Protein AF-Q4DAS6-F1 (afdb_monomer)

Solvent-accessible surface area (backbone atoms only — not comparable to full-atom values): 10737 Å² total; per-residue (Å²): 141,90,58,93,83,63,86,83,77,85,91,74,86,81,96,70,73,66,84,81,75,55,78,56,70,92,79,47,72,79,59,50,86,73,49,34,49,72,47,79,42,73,58,90,65,92,73,92,72,81,76,62,60,45,74,52,68,42,54,67,83,66,72,63,96,58,44,78,79,78,43,82,89,54,93,61,58,88,50,66,94,52,92,80,69,68,56,72,76,76,39,64,59,63,78,70,38,94,76,67,81,60,69,67,58,52,56,53,50,50,54,54,52,57,52,51,68,75,66,64,77,83,76,89,75,84,84,73,77,88,54,99,84,58,82,76,82,86,73,87,79,90,66,97,76,88,77,87,79,136

Secondary structure (DSSP, 8-state):
---TT-----S------GGGSPPPGGGSPTTHHHHEEEEEEE-SS--SSS-SEEEEEEETT---TTHHHHS---TTGGGTT-SS--HHHHSTHHHH-SS---HHHHHHHHHHHHHHHHT-PPPPP------SS-----------------

Nearest PDB structures (foldseek):
  6hiv-assembly1_DH  TM=9.747E-01  e=1.027E-20  Trypanosoma brucei brucei
  7pua-assembly1_DH  TM=9.170E-01  e=1.296E-18  Trypanosoma brucei brucei
  7aor-assembly1_ag  TM=9.381E-01  e=2.316E-18  Trypanosoma cruzi strain CL Brener
  7pub-assembly1_DH  TM=9.563E-01  e=7.395E-18  Trypanosoma brucei brucei
  7ane-assembly1_ag  TM=9.525E-01  e=8.204E-16  Leishmania major

Structure (mmCIF, N/CA/C/O backbone):
data_AF-Q4DAS6-F1
#
_entry.id   AF-Q4DAS6-F1
#
loop_
_atom_site.group_PDB
_atom_site.id
_atom_site.type_symbol
_atom_site.label_atom_id
_atom_site.label_alt_id
_atom_site.label_comp_id
_atom_site.label_asym_id
_atom_site.label_entity_id
_atom_site.label_seq_id
_atom_site.pdbx_PDB_ins_code
_atom_site.Cartn_x
_atom_site.Cartn_y
_atom_site.Cartn_z
_atom_site.occupancy
_atom_site.B_iso_or_equiv
_atom_site.auth_seq_id
_atom_site.auth_comp_id
_atom_site.auth_asym_id
_atom_site.auth_atom_id
_atom_site.pdbx_PDB_model_num
ATOM 1 N N . PHE A 1 1 ? 2.965 -16.014 -38.358 1.00 54.66 1 PHE A N 1
ATOM 2 C CA . PHE A 1 1 ? 4.230 -16.264 -37.640 1.00 54.66 1 PHE A CA 1
ATOM 3 C C . PHE A 1 1 ? 4.237 -17.729 -37.264 1.00 54.66 1 PHE A C 1
ATOM 5 O O . PHE A 1 1 ? 3.692 -18.088 -36.231 1.00 54.66 1 PHE A O 1
ATOM 12 N N . ASN A 1 2 ? 4.725 -18.579 -38.169 1.00 81.50 2 ASN A N 1
ATOM 13 C CA . ASN A 1 2 ? 4.468 -20.023 -38.095 1.00 81.50 2 ASN A CA 1
ATOM 14 C C . ASN A 1 2 ? 5.752 -20.850 -37.910 1.00 81.50 2 ASN A C 1
ATOM 16 O O . ASN A 1 2 ? 5.662 -22.060 -37.747 1.00 81.50 2 ASN A O 1
ATOM 20 N N . HIS A 1 3 ? 6.929 -20.215 -37.913 1.00 88.81 3 HIS A N 1
ATOM 21 C CA . HIS A 1 3 ? 8.220 -20.887 -37.766 1.00 88.81 3 HIS A CA 1
ATOM 22 C C . HIS A 1 3 ? 9.089 -20.115 -36.767 1.00 88.81 3 HIS A C 1
ATOM 24 O O . HIS A 1 3 ? 9.537 -19.021 -37.112 1.00 88.81 3 HIS A O 1
ATOM 30 N N . PRO A 1 4 ? 9.308 -20.632 -35.543 1.00 91.62 4 PRO A N 1
ATOM 31 C CA . PRO A 1 4 ? 10.193 -19.988 -34.570 1.00 91.62 4 PRO A CA 1
ATOM 32 C C . PRO A 1 4 ? 11.664 -19.975 -35.023 1.00 91.62 4 PRO A C 1
ATOM 34 O O . PRO A 1 4 ? 12.411 -19.104 -34.597 1.00 91.62 4 PRO A O 1
ATOM 37 N N . ASP A 1 5 ? 12.058 -20.879 -35.928 1.00 93.31 5 ASP A N 1
ATOM 38 C CA . ASP A 1 5 ? 13.439 -21.007 -36.422 1.00 93.31 5 ASP A CA 1
ATOM 39 C C . ASP A 1 5 ? 13.793 -20.013 -37.544 1.00 93.31 5 ASP A C 1
ATOM 41 O O . ASP A 1 5 ? 14.956 -19.888 -37.929 1.00 93.31 5 ASP A O 1
ATOM 45 N N . ALA A 1 6 ? 12.802 -19.315 -38.110 1.00 90.94 6 ALA A N 1
ATOM 46 C CA . ALA A 1 6 ? 13.038 -18.362 -39.187 1.00 90.94 6 ALA A CA 1
ATOM 47 C C . ALA A 1 6 ? 13.681 -17.082 -38.633 1.00 90.94 6 ALA A C 1
ATOM 49 O O . ALA A 1 6 ? 13.028 -16.298 -37.942 1.00 90.94 6 ALA A O 1
ATOM 50 N N . THR A 1 7 ? 14.948 -16.842 -38.971 1.00 90.50 7 THR A N 1
ATOM 51 C CA . THR A 1 7 ? 15.637 -15.595 -38.632 1.00 90.50 7 THR A CA 1
ATOM 52 C C . THR A 1 7 ? 15.092 -14.446 -39.478 1.00 90.50 7 THR A C 1
ATOM 54 O O . THR A 1 7 ? 15.034 -14.511 -40.705 1.00 90.50 7 THR A O 1
ATOM 57 N N . GLN A 1 8 ? 14.651 -13.384 -38.808 1.00 91.25 8 GLN A N 1
ATOM 58 C CA . GLN A 1 8 ? 14.142 -12.174 -39.450 1.00 91.25 8 GLN A CA 1
ATOM 59 C C . GLN A 1 8 ? 15.201 -11.074 -39.384 1.00 91.25 8 GLN A C 1
ATOM 61 O O . GLN A 1 8 ? 15.914 -10.954 -38.389 1.00 91.25 8 GLN A O 1
ATOM 66 N N . ALA A 1 9 ? 15.285 -10.264 -40.436 1.00 91.06 9 ALA A N 1
ATOM 67 C CA . ALA A 1 9 ? 16.145 -9.088 -40.503 1.00 91.06 9 ALA A CA 1
ATOM 68 C C . ALA A 1 9 ? 15.360 -7.912 -41.110 1.00 91.06 9 ALA A C 1
ATOM 70 O O . ALA A 1 9 ? 14.518 -8.136 -41.987 1.00 91.06 9 ALA A O 1
AT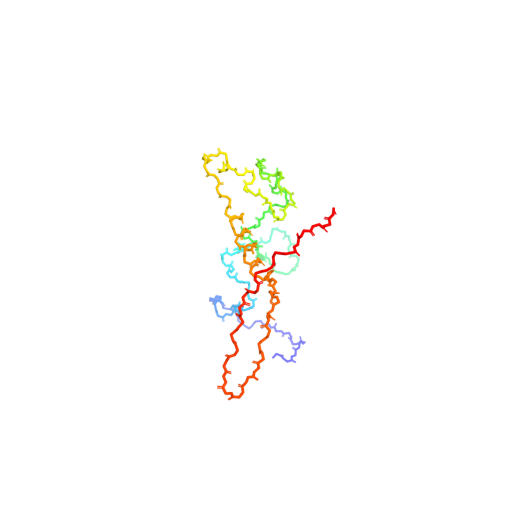OM 71 N N . PRO A 1 10 ? 15.599 -6.668 -40.661 1.00 93.56 10 PRO A N 1
ATOM 72 C CA . PRO A 1 10 ? 14.943 -5.497 -41.232 1.00 93.56 10 PRO A CA 1
ATOM 73 C C . PRO A 1 10 ? 15.434 -5.253 -42.668 1.00 93.56 10 PRO A C 1
ATOM 75 O O . PRO A 1 10 ? 16.634 -5.165 -42.908 1.00 93.56 10 PRO A O 1
ATOM 78 N N . LEU A 1 11 ? 14.509 -5.128 -43.629 1.00 95.12 11 LEU A N 1
ATOM 79 C CA . LEU A 1 11 ? 14.830 -4.741 -45.016 1.00 95.12 11 LEU A CA 1
ATOM 80 C C . LEU A 1 11 ? 15.009 -3.223 -45.169 1.00 95.12 11 LEU A C 1
ATOM 82 O O . LEU A 1 11 ? 15.765 -2.771 -46.024 1.00 95.12 11 LEU A O 1
ATOM 86 N N . ALA A 1 12 ? 14.289 -2.448 -44.358 1.00 95.81 12 ALA A N 1
ATOM 87 C CA . ALA A 1 12 ? 14.329 -0.994 -44.319 1.00 95.81 12 ALA A CA 1
ATOM 88 C C . ALA A 1 12 ? 13.999 -0.509 -42.901 1.00 95.81 12 ALA A C 1
ATOM 90 O O . ALA A 1 12 ? 13.274 -1.184 -42.166 1.00 95.81 12 ALA A O 1
ATOM 91 N N . THR A 1 13 ? 14.490 0.680 -42.557 1.00 94.62 13 THR A N 1
ATOM 92 C CA . THR A 1 13 ? 14.221 1.358 -41.284 1.00 94.62 13 THR A CA 1
ATOM 93 C C . THR A 1 13 ? 13.760 2.776 -41.586 1.00 94.62 13 THR A C 1
ATOM 95 O O . THR A 1 13 ? 14.380 3.467 -42.392 1.00 94.62 13 THR A O 1
ATOM 98 N N . VAL A 1 14 ? 12.659 3.197 -40.965 1.00 95.81 14 VAL A N 1
ATOM 99 C CA . VAL A 1 14 ? 12.082 4.538 -41.114 1.00 95.81 14 VAL A CA 1
ATOM 100 C C . VAL A 1 14 ? 11.664 5.030 -39.734 1.00 95.81 14 VAL A C 1
ATOM 102 O O . VAL A 1 14 ? 11.088 4.270 -38.957 1.00 95.81 14 VAL A O 1
ATOM 105 N N . GLU A 1 15 ? 11.931 6.298 -39.440 1.00 96.06 15 GLU A N 1
ATOM 106 C CA . GLU A 1 15 ? 11.470 6.955 -38.219 1.00 96.06 15 GLU A CA 1
ATOM 107 C C . GLU A 1 15 ? 10.014 7.401 -38.399 1.00 96.06 15 GLU A C 1
ATOM 109 O O . GLU A 1 15 ? 9.716 8.370 -39.098 1.00 96.06 15 GLU A O 1
ATOM 114 N N . ILE A 1 16 ? 9.092 6.653 -37.793 1.00 95.50 16 ILE A N 1
ATOM 115 C CA . ILE A 1 16 ? 7.664 6.981 -37.727 1.00 95.50 16 ILE A CA 1
ATOM 116 C C . ILE A 1 16 ? 7.259 7.244 -36.270 1.00 95.50 16 ILE A C 1
ATOM 118 O O . ILE A 1 16 ? 7.894 6.708 -35.361 1.00 95.50 16 ILE A O 1
ATOM 122 N N . PRO A 1 17 ? 6.202 8.038 -36.017 1.00 96.25 17 PRO A N 1
ATOM 123 C CA . PRO A 1 17 ? 5.696 8.249 -34.663 1.00 96.25 17 PRO A CA 1
ATOM 124 C C . PRO A 1 17 ? 5.357 6.938 -33.933 1.00 96.25 17 PRO A C 1
ATOM 126 O O . PRO A 1 17 ? 4.834 6.001 -34.539 1.00 96.25 17 PRO A O 1
ATOM 129 N N . ALA A 1 18 ? 5.597 6.888 -32.620 1.00 93.88 18 ALA A N 1
ATOM 130 C CA . ALA A 1 18 ? 5.422 5.677 -31.809 1.00 93.88 18 ALA A CA 1
ATOM 131 C C . ALA A 1 18 ? 3.987 5.112 -31.843 1.00 93.88 18 ALA A C 1
ATOM 133 O O . ALA A 1 18 ? 3.807 3.893 -31.928 1.00 93.88 18 ALA A O 1
ATOM 134 N N . PHE A 1 19 ? 2.978 5.990 -31.912 1.00 93.94 19 PHE A N 1
ATOM 135 C CA . PHE A 1 19 ? 1.554 5.634 -31.851 1.00 93.94 19 PHE A CA 1
ATOM 136 C C . PHE A 1 19 ? 1.083 4.640 -32.927 1.00 93.94 19 PHE A C 1
ATOM 138 O O . PHE A 1 19 ? -0.016 4.100 -32.821 1.00 93.94 19 PHE A O 1
ATOM 145 N N . PHE A 1 20 ? 1.876 4.384 -33.975 1.00 95.88 20 PHE A N 1
ATOM 146 C CA . PHE A 1 20 ? 1.553 3.381 -34.992 1.00 95.88 20 PHE A CA 1
ATOM 147 C C . PHE A 1 20 ? 1.604 1.941 -34.464 1.00 95.88 20 PHE A C 1
ATOM 149 O O . PHE A 1 20 ? 0.796 1.120 -34.892 1.00 95.88 20 PHE A O 1
ATOM 156 N N . ASN A 1 21 ? 2.547 1.625 -33.570 1.00 93.38 21 ASN A N 1
ATOM 157 C CA . ASN A 1 21 ? 2.824 0.254 -33.116 1.00 93.38 21 ASN A CA 1
ATOM 158 C C . ASN A 1 21 ? 3.056 0.159 -31.599 1.00 93.38 21 ASN A C 1
ATOM 160 O O . ASN A 1 21 ? 3.710 -0.770 -31.118 1.00 93.38 21 ASN A O 1
ATOM 164 N N . GLU A 1 22 ? 2.528 1.113 -30.836 1.00 94.12 22 GLU A N 1
ATOM 165 C CA . GLU A 1 22 ? 2.560 1.062 -29.378 1.00 94.12 22 GLU A CA 1
ATOM 166 C C . GLU A 1 22 ? 1.875 -0.197 -28.835 1.00 94.12 22 GLU A C 1
ATOM 168 O O . GLU A 1 22 ? 0.979 -0.796 -29.445 1.00 94.12 22 GLU A O 1
ATOM 173 N N . ARG A 1 23 ? 2.308 -0.620 -27.643 1.00 94.00 23 ARG A N 1
ATOM 174 C CA . ARG A 1 23 ? 1.663 -1.737 -26.955 1.00 94.00 23 ARG A CA 1
ATOM 175 C C . ARG A 1 23 ? 0.189 -1.381 -26.735 1.00 94.00 23 ARG A C 1
ATOM 177 O O . ARG A 1 23 ? -0.103 -0.292 -26.256 1.00 94.00 23 ARG A O 1
ATOM 184 N N . PRO A 1 24 ? -0.750 -2.301 -27.007 1.00 94.38 24 PRO A N 1
ATOM 185 C CA . PRO A 1 24 ? -2.154 -2.032 -26.743 1.00 94.38 24 PRO A CA 1
ATOM 186 C C . PRO A 1 24 ? -2.389 -1.656 -25.277 1.00 94.38 24 PRO A C 1
ATOM 188 O O . PRO A 1 24 ? -1.828 -2.305 -24.393 1.00 94.38 24 PRO A O 1
ATOM 191 N N . ALA A 1 25 ? -3.258 -0.675 -25.023 1.00 94.62 25 ALA A N 1
ATOM 192 C CA . ALA A 1 25 ? -3.447 -0.075 -23.697 1.00 94.62 25 ALA A CA 1
ATOM 193 C C . ALA A 1 25 ? -3.748 -1.094 -22.579 1.00 94.62 25 ALA A C 1
ATOM 195 O O . ALA A 1 25 ? -3.280 -0.949 -21.457 1.00 94.62 25 ALA A O 1
ATOM 196 N N . TRP A 1 26 ? -4.463 -2.186 -22.874 1.00 95.19 26 TRP A N 1
ATOM 197 C CA . TRP A 1 26 ? -4.752 -3.242 -21.886 1.00 95.19 26 TRP A CA 1
ATOM 198 C C . TRP A 1 26 ? -3.535 -4.103 -21.510 1.00 95.19 26 TRP A C 1
ATOM 200 O O . TRP A 1 26 ? -3.608 -4.908 -20.583 1.00 95.19 26 TRP A O 1
ATOM 210 N N . LYS A 1 27 ? -2.434 -3.993 -22.260 1.00 96.44 27 LYS A N 1
ATOM 211 C CA . LYS A 1 27 ? -1.146 -4.628 -21.960 1.00 96.44 27 LYS A CA 1
ATOM 212 C C . LYS A 1 27 ? -0.177 -3.672 -21.265 1.00 96.44 27 LYS A C 1
ATOM 214 O O . LYS A 1 27 ? 0.913 -4.123 -20.913 1.00 96.44 27 LYS A O 1
ATOM 219 N N . GLN A 1 28 ? -0.511 -2.390 -21.135 1.00 93.38 28 GL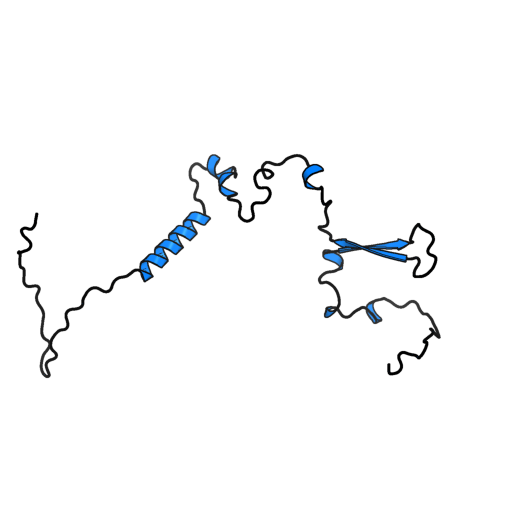N A N 1
ATOM 220 C CA . GLN A 1 28 ? 0.315 -1.369 -20.490 1.00 93.38 28 GLN A CA 1
ATOM 221 C C . GLN A 1 28 ? -0.160 -1.121 -19.050 1.00 93.38 28 GLN A C 1
ATOM 223 O O . GLN A 1 28 ? -1.320 -1.402 -18.727 1.00 93.38 28 GLN A O 1
ATOM 228 N N . PRO A 1 29 ? 0.723 -0.633 -18.160 1.00 93.94 29 PRO A N 1
ATOM 229 C CA . PRO A 1 29 ? 0.288 -0.144 -16.860 1.00 93.94 29 PRO A CA 1
ATOM 230 C C . PRO A 1 29 ? -0.676 1.047 -17.032 1.00 93.94 29 PRO A C 1
ATOM 232 O O . PRO A 1 29 ? -0.542 1.830 -17.974 1.00 93.94 29 PRO A O 1
ATOM 235 N N . PRO A 1 30 ? -1.669 1.207 -16.144 1.00 93.31 30 PRO A N 1
ATOM 236 C CA . PRO A 1 30 ? -2.595 2.328 -16.227 1.00 93.31 30 PRO A CA 1
ATOM 237 C C . PRO A 1 30 ? -1.868 3.647 -15.954 1.00 93.31 30 PRO A C 1
ATOM 239 O O . PRO A 1 30 ? -1.062 3.721 -15.028 1.00 93.31 30 PRO A O 1
ATOM 242 N N . LEU A 1 31 ? -2.226 4.696 -16.703 1.00 92.81 31 LEU A N 1
ATOM 243 C CA . LEU A 1 31 ? -1.756 6.069 -16.476 1.00 92.81 31 LEU A CA 1
ATOM 244 C C . LEU A 1 31 ? -0.225 6.157 -16.362 1.00 92.81 31 LEU A C 1
ATOM 246 O O . LEU A 1 31 ? 0.289 6.767 -15.423 1.00 92.81 31 LEU A O 1
ATOM 250 N N . GLU A 1 32 ? 0.486 5.528 -17.301 1.00 93.50 32 GLU A N 1
ATOM 251 C CA . GLU A 1 32 ? 1.950 5.429 -17.286 1.00 93.50 32 GLU A CA 1
ATOM 252 C C . GLU A 1 32 ? 2.614 6.801 -17.091 1.00 93.50 32 GLU A C 1
ATOM 254 O O . GLU A 1 32 ? 3.402 6.975 -16.168 1.00 93.50 32 GLU A O 1
ATOM 259 N N . GLU A 1 33 ? 2.159 7.810 -17.838 1.00 91.56 33 GLU A N 1
ATOM 260 C CA . GLU A 1 33 ? 2.634 9.200 -17.763 1.00 91.56 33 GLU A CA 1
ATOM 261 C C . GLU A 1 33 ? 2.389 9.892 -16.408 1.00 91.56 33 GLU A C 1
ATOM 263 O O . GLU A 1 33 ? 3.028 10.892 -16.094 1.00 91.56 33 GLU A O 1
ATOM 268 N N . THR A 1 34 ? 1.431 9.410 -15.607 1.00 96.00 34 THR A N 1
ATOM 269 C CA . THR A 1 34 ? 1.069 10.019 -14.313 1.00 96.00 34 THR A CA 1
ATOM 270 C C . THR A 1 34 ? 1.696 9.285 -13.136 1.00 96.00 34 THR A C 1
ATOM 272 O O . THR A 1 34 ? 2.112 9.913 -12.168 1.00 96.00 34 THR A O 1
ATOM 275 N N . LEU A 1 35 ? 1.711 7.952 -13.170 1.00 96.88 35 LEU A N 1
ATOM 276 C CA . LEU A 1 35 ? 2.139 7.130 -12.037 1.00 96.88 35 LEU A CA 1
ATOM 277 C C . LEU A 1 35 ? 3.618 6.764 -12.093 1.00 96.88 35 LEU A C 1
ATOM 279 O O . LEU A 1 35 ? 4.173 6.351 -11.072 1.00 96.88 35 LEU A O 1
ATOM 283 N N . TYR A 1 36 ? 4.250 6.920 -13.253 1.00 97.00 36 TYR A N 1
ATOM 284 C CA . TYR A 1 36 ? 5.639 6.566 -13.465 1.00 97.00 36 TYR A CA 1
ATOM 285 C C . TYR A 1 36 ? 6.415 7.750 -14.026 1.00 97.00 36 TYR A C 1
ATOM 287 O O . TYR A 1 36 ? 5.918 8.550 -14.812 1.00 97.00 36 TYR A O 1
ATOM 295 N N . VAL A 1 37 ? 7.659 7.859 -13.578 1.00 96.62 37 VAL A N 1
ATOM 296 C CA . VAL A 1 37 ? 8.647 8.768 -14.144 1.00 96.62 37 VAL A CA 1
ATOM 297 C C . VAL A 1 37 ? 9.631 7.894 -14.903 1.00 96.62 37 VAL A C 1
ATOM 299 O O . VAL A 1 37 ? 10.353 7.104 -14.283 1.00 96.62 37 VAL A O 1
ATOM 302 N N . THR A 1 38 ? 9.619 8.023 -16.226 1.00 96.81 38 THR A N 1
ATOM 303 C CA . THR A 1 38 ? 10.461 7.248 -17.138 1.00 96.81 38 THR A CA 1
ATOM 304 C C . THR A 1 38 ? 11.452 8.173 -17.826 1.00 96.81 38 THR A C 1
ATOM 306 O O . THR A 1 38 ? 11.064 9.161 -18.446 1.00 96.81 38 THR A O 1
ATOM 309 N N . GLU A 1 39 ? 12.735 7.845 -17.714 1.00 97.06 39 GLU A N 1
ATOM 310 C CA . GLU A 1 39 ? 13.827 8.539 -18.394 1.00 97.06 39 GLU A CA 1
ATOM 311 C C . GLU A 1 39 ? 14.594 7.531 -19.255 1.00 97.06 39 GLU A C 1
ATOM 313 O O . GLU A 1 39 ? 15.179 6.584 -18.724 1.00 97.06 39 GLU A O 1
ATOM 318 N N . SER A 1 40 ? 14.605 7.743 -20.573 1.00 97.06 40 SER A N 1
ATOM 319 C CA . SER A 1 40 ? 15.473 6.999 -21.492 1.00 97.06 40 SER A CA 1
ATOM 320 C C . SER A 1 40 ? 16.880 7.587 -21.432 1.00 97.06 40 SER A C 1
ATOM 322 O O . SER A 1 40 ? 17.065 8.783 -21.674 1.00 97.06 40 SER A O 1
ATOM 324 N N . LYS A 1 41 ? 17.880 6.761 -21.114 1.00 96.62 41 LYS A N 1
ATOM 325 C CA . LYS A 1 41 ? 19.285 7.185 -21.014 1.00 96.62 41 LYS A CA 1
ATOM 326 C C . LYS A 1 41 ? 20.238 6.124 -21.558 1.00 96.62 41 LYS A C 1
ATOM 328 O O . LYS A 1 41 ? 19.910 4.943 -21.612 1.00 96.62 41 LYS A O 1
ATOM 333 N N . GLU A 1 42 ? 21.435 6.554 -21.933 1.00 96.75 42 GLU A N 1
ATOM 334 C CA . GLU A 1 42 ? 22.525 5.656 -22.319 1.00 96.75 42 GLU A CA 1
ATOM 335 C C . GLU A 1 42 ? 23.178 5.034 -21.074 1.00 96.75 42 GLU A C 1
ATOM 337 O O . GLU A 1 42 ? 23.296 5.673 -20.020 1.00 96.75 42 GLU A O 1
ATOM 342 N N . ARG A 1 43 ? 23.584 3.768 -21.179 1.00 95.69 43 ARG A N 1
ATOM 343 C CA . ARG A 1 43 ? 24.326 3.068 -20.128 1.00 95.69 43 ARG A CA 1
ATOM 344 C C . ARG A 1 43 ? 25.744 3.627 -20.035 1.00 95.69 43 ARG A C 1
ATOM 346 O O . ARG A 1 43 ? 26.418 3.803 -21.040 1.00 95.69 43 ARG A O 1
ATOM 353 N N . TYR A 1 44 ? 26.199 3.881 -18.810 1.00 96.12 44 TYR A N 1
ATOM 354 C CA . TYR A 1 44 ? 27.548 4.406 -18.567 1.00 96.12 44 TYR A CA 1
ATOM 355 C C . TYR A 1 44 ? 28.641 3.332 -18.684 1.00 96.12 44 TYR A C 1
ATOM 357 O O . TYR A 1 44 ? 29.776 3.657 -19.023 1.00 96.12 44 TYR A O 1
ATOM 365 N N . ASP A 1 45 ? 28.310 2.078 -18.373 1.00 95.31 45 ASP A N 1
ATOM 366 C CA . ASP A 1 45 ? 29.254 0.957 -18.381 1.00 95.31 45 ASP A CA 1
ATOM 367 C C . ASP A 1 45 ? 29.387 0.333 -19.781 1.00 95.31 45 ASP A C 1
ATOM 369 O O . ASP A 1 45 ? 28.480 0.444 -20.606 1.00 95.31 45 ASP A O 1
ATOM 373 N N . ASP A 1 46 ? 30.491 -0.381 -20.034 1.00 95.06 46 ASP A N 1
ATOM 374 C CA . ASP A 1 46 ? 30.700 -1.108 -21.294 1.00 95.06 46 ASP A CA 1
ATOM 375 C C . ASP A 1 46 ? 29.650 -2.218 -21.479 1.00 95.06 46 ASP A C 1
ATOM 377 O O . ASP A 1 46 ? 29.559 -3.176 -20.701 1.00 95.06 46 ASP A O 1
ATOM 381 N N . VAL A 1 47 ? 28.848 -2.096 -22.536 1.00 92.69 47 VAL A N 1
ATOM 382 C CA . VAL A 1 47 ? 27.790 -3.047 -22.876 1.00 92.69 47 VAL A CA 1
ATOM 383 C C . VAL A 1 47 ? 28.332 -4.043 -23.893 1.00 92.69 47 VAL A C 1
ATOM 385 O O . VAL A 1 47 ? 28.345 -3.798 -25.097 1.00 92.69 47 VAL A O 1
ATOM 388 N N . ARG A 1 48 ? 28.738 -5.229 -23.421 1.00 94.88 48 ARG A N 1
ATOM 389 C CA . ARG A 1 48 ? 29.282 -6.281 -24.298 1.00 94.88 48 ARG A CA 1
ATOM 390 C C . ARG A 1 48 ? 28.293 -6.757 -25.373 1.00 94.88 48 ARG A C 1
ATOM 392 O O . ARG A 1 48 ? 28.712 -7.184 -26.449 1.00 94.88 48 ARG A O 1
ATOM 399 N N . SER A 1 49 ? 27.003 -6.751 -25.051 1.00 94.00 49 SER A N 1
ATOM 400 C CA . SER A 1 49 ? 25.905 -7.175 -25.921 1.00 94.00 49 SER A CA 1
ATOM 401 C C . SER A 1 49 ? 24.577 -6.628 -25.403 1.00 94.00 49 SER A C 1
ATOM 403 O O . SER A 1 49 ? 24.404 -6.527 -24.189 1.00 94.00 49 SER A O 1
ATOM 405 N N . GLY A 1 50 ? 23.617 -6.402 -26.299 1.00 94.00 50 GLY A N 1
ATOM 406 C CA . GLY A 1 50 ? 22.307 -5.840 -25.964 1.00 94.00 50 GLY A CA 1
ATOM 407 C C . GLY A 1 50 ? 22.196 -4.377 -26.383 1.00 94.00 50 GLY A C 1
ATOM 408 O O . GLY A 1 50 ? 23.044 -3.882 -27.122 1.00 94.00 50 GLY A O 1
ATOM 409 N N . ASP A 1 51 ? 21.127 -3.719 -25.941 1.00 95.19 51 ASP A N 1
ATOM 410 C CA . ASP A 1 51 ? 20.904 -2.299 -26.214 1.00 95.19 51 ASP A CA 1
ATOM 411 C C . ASP A 1 51 ? 21.791 -1.423 -25.316 1.00 95.19 51 ASP A C 1
ATOM 413 O O . ASP A 1 51 ? 22.004 -1.727 -24.137 1.00 95.19 51 ASP A O 1
ATOM 417 N N . ILE A 1 52 ? 22.307 -0.340 -25.894 1.00 96.38 52 ILE A N 1
ATOM 418 C CA . ILE A 1 52 ? 23.090 0.677 -25.188 1.00 96.38 52 ILE A CA 1
ATOM 419 C C . ILE A 1 52 ? 22.189 1.638 -24.404 1.00 96.38 52 ILE A C 1
ATOM 421 O O . ILE A 1 52 ? 22.647 2.244 -23.435 1.00 96.38 52 ILE A O 1
ATOM 425 N N . TYR A 1 53 ? 20.910 1.744 -24.776 1.00 96.81 53 TYR A N 1
ATOM 426 C CA . TYR A 1 53 ? 19.919 2.534 -24.054 1.00 96.81 53 TYR A CA 1
ATOM 427 C C . TYR A 1 53 ? 19.157 1.692 -23.026 1.00 96.81 53 TYR A C 1
ATOM 429 O O . TYR A 1 53 ? 18.979 0.479 -23.158 1.00 96.81 53 TYR A O 1
ATOM 437 N N . GLU A 1 54 ? 18.716 2.346 -21.957 1.00 96.38 54 GLU A N 1
ATOM 438 C CA . GLU A 1 54 ? 17.787 1.779 -20.988 1.00 96.38 54 GLU A CA 1
ATOM 439 C C . GLU A 1 54 ? 16.717 2.793 -20.580 1.00 96.38 54 GLU A C 1
ATOM 441 O O . GLU A 1 54 ? 17.002 3.974 -20.365 1.00 96.38 54 GLU A O 1
ATOM 446 N N . ASP A 1 55 ? 15.494 2.294 -20.399 1.00 96.31 55 ASP A N 1
ATOM 447 C CA . ASP A 1 55 ? 14.399 3.055 -19.807 1.00 96.31 55 ASP A CA 1
ATOM 448 C C . ASP A 1 55 ? 14.433 2.904 -18.287 1.00 96.31 55 ASP A C 1
ATOM 450 O O . ASP A 1 55 ? 14.042 1.877 -17.717 1.00 96.31 55 ASP A O 1
ATOM 454 N N . ARG A 1 56 ? 14.878 3.955 -17.596 1.00 95.50 56 ARG A N 1
ATOM 455 C CA . ARG A 1 56 ? 14.835 4.002 -16.136 1.00 95.50 56 ARG A CA 1
ATOM 456 C C . ARG A 1 56 ? 13.451 4.447 -15.688 1.00 95.50 56 ARG A C 1
ATOM 458 O O . ARG A 1 56 ? 13.170 5.638 -15.584 1.00 95.50 56 ARG A O 1
ATOM 465 N N . THR A 1 57 ? 12.609 3.468 -15.382 1.00 96.19 57 THR A N 1
ATOM 466 C CA . THR A 1 57 ? 11.252 3.696 -14.875 1.00 96.19 57 THR A CA 1
ATOM 467 C C . THR A 1 57 ? 11.221 3.584 -13.355 1.00 96.19 57 THR A C 1
ATOM 469 O O . THR A 1 57 ? 11.647 2.575 -12.792 1.00 96.19 57 THR A O 1
ATOM 472 N N . ARG A 1 58 ? 10.675 4.594 -12.675 1.00 96.38 58 ARG A N 1
ATOM 473 C CA . ARG A 1 58 ? 10.361 4.536 -11.238 1.00 96.38 58 ARG A CA 1
ATOM 474 C C . ARG A 1 58 ? 8.936 4.993 -10.980 1.00 96.38 58 ARG A C 1
ATOM 476 O O . ARG A 1 58 ? 8.387 5.782 -11.743 1.00 96.38 58 ARG A O 1
ATOM 483 N N . SER A 1 59 ? 8.343 4.521 -9.890 1.00 95.94 59 SER A N 1
ATOM 484 C CA . SER A 1 59 ? 7.046 5.038 -9.452 1.00 95.94 59 SER A CA 1
ATOM 485 C C . SER A 1 59 ? 7.183 6.499 -9.022 1.00 95.94 59 SER A C 1
ATOM 487 O O . SER A 1 59 ? 8.155 6.869 -8.361 1.00 95.94 59 SER A O 1
ATOM 489 N N . LEU A 1 60 ? 6.179 7.319 -9.334 1.00 97.00 60 LEU A N 1
ATOM 490 C CA . LEU A 1 60 ? 6.056 8.688 -8.829 1.00 97.00 60 LEU A CA 1
ATOM 491 C C . LEU A 1 60 ? 6.087 8.729 -7.290 1.00 97.00 60 LEU A C 1
ATOM 493 O O . LEU A 1 60 ? 6.526 9.708 -6.689 1.00 97.00 60 LEU A O 1
ATOM 497 N N . HIS A 1 61 ? 5.620 7.659 -6.648 1.00 97.00 61 HIS A N 1
ATOM 498 C CA . HIS A 1 61 ? 5.527 7.546 -5.195 1.00 97.00 61 HIS A CA 1
ATOM 499 C C . HIS A 1 61 ? 6.666 6.740 -4.568 1.00 97.00 61 HIS A C 1
ATOM 501 O O . HIS A 1 61 ? 6.591 6.425 -3.379 1.00 97.00 61 HIS A O 1
ATOM 507 N N . ASP A 1 62 ? 7.699 6.402 -5.341 1.00 96.44 62 ASP A N 1
ATOM 508 C CA . ASP A 1 62 ? 8.845 5.667 -4.823 1.00 96.44 62 ASP A CA 1
ATOM 509 C C . ASP A 1 62 ? 9.616 6.498 -3.785 1.00 96.44 62 ASP A C 1
ATOM 511 O O . ASP A 1 62 ? 9.777 7.716 -3.916 1.00 96.44 62 ASP A O 1
ATOM 515 N N . ARG A 1 63 ? 10.069 5.839 -2.719 1.00 96.69 63 ARG A N 1
ATOM 516 C CA . ARG A 1 63 ? 10.783 6.451 -1.591 1.00 96.69 63 ARG A CA 1
ATOM 517 C C . ARG A 1 63 ? 11.884 5.515 -1.122 1.00 96.69 63 ARG A C 1
ATOM 519 O O . ARG A 1 63 ? 11.772 4.302 -1.259 1.00 96.69 63 ARG A O 1
ATOM 526 N N . SER A 1 64 ? 12.916 6.086 -0.504 1.00 96.56 64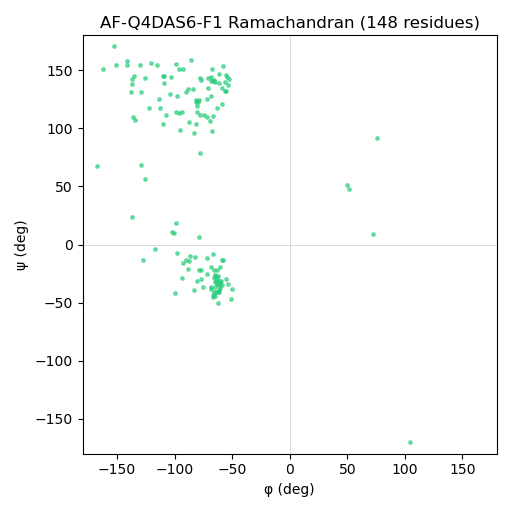 SER A N 1
ATOM 527 C CA . SER A 1 64 ? 13.974 5.299 0.130 1.00 96.56 64 SER A CA 1
ATOM 528 C C . SER A 1 64 ? 13.380 4.291 1.131 1.00 96.56 64 SER A C 1
ATOM 530 O O . SER A 1 64 ? 12.497 4.664 1.911 1.00 96.56 64 SER A O 1
ATOM 532 N N . PRO A 1 65 ? 13.856 3.033 1.182 1.00 96.06 65 PRO A N 1
ATOM 533 C CA . PRO A 1 65 ? 13.433 2.084 2.215 1.00 96.06 65 PRO A CA 1
ATOM 534 C C . PRO A 1 65 ? 13.780 2.574 3.632 1.00 96.06 65 PRO A C 1
ATOM 536 O O . PRO A 1 65 ? 13.169 2.138 4.604 1.00 96.06 65 PRO A O 1
ATOM 539 N N . THR A 1 66 ? 14.720 3.516 3.752 1.00 96.12 66 THR A N 1
ATOM 540 C CA . THR A 1 66 ? 15.114 4.185 4.997 1.00 96.12 66 THR A CA 1
ATOM 541 C C . THR A 1 66 ? 14.466 5.557 5.177 1.00 96.12 66 THR A C 1
ATOM 543 O O . THR A 1 66 ? 14.917 6.332 6.016 1.00 96.12 66 THR A O 1
ATOM 546 N N . TRP A 1 67 ? 13.377 5.855 4.455 1.00 96.75 67 TRP A N 1
ATOM 547 C CA . TRP A 1 67 ? 12.706 7.163 4.473 1.00 96.75 67 TRP A CA 1
ATOM 548 C C . TRP A 1 67 ? 12.404 7.689 5.885 1.00 96.75 67 TRP A C 1
ATOM 550 O O . TRP A 1 67 ? 12.586 8.873 6.140 1.00 96.75 67 TRP A O 1
ATOM 560 N N . MET A 1 68 ? 12.006 6.823 6.826 1.00 95.88 68 MET A N 1
ATOM 561 C CA . MET A 1 68 ? 11.736 7.237 8.213 1.00 95.88 68 MET A CA 1
ATOM 562 C C . MET A 1 68 ? 12.975 7.738 8.970 1.00 95.88 68 MET A C 1
ATOM 564 O O . MET A 1 68 ? 12.826 8.536 9.882 1.00 95.88 68 MET A O 1
ATOM 568 N N . ASN A 1 69 ? 14.177 7.293 8.598 1.00 96.44 69 ASN A N 1
ATOM 569 C CA . ASN A 1 69 ? 15.430 7.726 9.225 1.00 96.44 69 ASN A CA 1
ATOM 570 C C . ASN A 1 69 ? 16.006 8.986 8.557 1.00 96.44 69 ASN A C 1
ATOM 572 O O . ASN A 1 69 ? 16.845 9.670 9.135 1.00 96.44 69 ASN A O 1
ATOM 576 N N . GLU A 1 70 ? 15.595 9.261 7.318 1.00 96.88 70 GLU A N 1
ATOM 577 C CA . GLU A 1 70 ? 16.056 10.401 6.515 1.00 96.88 70 GLU A CA 1
ATOM 578 C C . GLU A 1 70 ? 15.226 11.670 6.763 1.00 96.88 70 GLU A C 1
ATOM 580 O O . GLU A 1 70 ? 15.626 12.768 6.373 1.00 96.88 70 GLU A O 1
ATOM 585 N N . VAL A 1 71 ? 14.062 11.528 7.399 1.00 96.81 71 VAL A N 1
ATOM 586 C CA . VAL A 1 71 ? 13.114 12.608 7.684 1.00 96.81 71 VAL A CA 1
ATOM 587 C C . VAL A 1 71 ? 13.105 12.891 9.191 1.00 96.81 71 VAL A C 1
ATOM 589 O O . VAL A 1 71 ? 13.250 11.958 9.978 1.00 96.81 71 VAL A O 1
ATOM 592 N N . PRO A 1 72 ? 12.930 14.155 9.626 1.00 97.69 72 PRO A N 1
ATOM 593 C CA . PRO A 1 72 ? 12.775 14.470 11.040 1.00 97.69 72 PRO A CA 1
ATOM 594 C C . PRO A 1 72 ? 11.624 13.698 11.683 1.00 97.69 72 PRO A C 1
ATOM 596 O O . PRO A 1 72 ? 10.579 13.496 11.059 1.00 97.69 72 PRO A O 1
ATOM 599 N N . GLU A 1 73 ? 11.811 13.345 12.954 1.00 96.56 73 GLU A N 1
ATOM 600 C CA . GLU A 1 73 ? 10.802 12.648 13.743 1.00 96.56 73 GLU A CA 1
ATOM 601 C C . GLU A 1 73 ? 9.458 13.378 13.709 1.00 96.56 73 GLU A C 1
ATOM 603 O O . GLU A 1 73 ? 9.360 14.612 13.743 1.00 96.56 73 GLU A O 1
ATOM 608 N N . THR A 1 74 ? 8.390 12.594 13.673 1.00 96.88 74 THR A N 1
ATOM 609 C CA . THR A 1 74 ? 7.028 13.102 13.678 1.00 96.88 74 THR A CA 1
ATOM 610 C C . THR A 1 74 ? 6.265 12.578 14.882 1.00 96.88 74 THR A C 1
ATOM 612 O O . THR A 1 74 ? 6.486 11.482 15.388 1.00 96.88 74 THR A O 1
ATOM 615 N N . ARG A 1 75 ? 5.220 13.304 15.292 1.00 94.38 75 ARG A N 1
ATOM 616 C CA . ARG A 1 75 ? 4.262 12.789 16.289 1.00 94.38 75 ARG A CA 1
ATOM 617 C C . ARG A 1 75 ? 3.569 11.480 15.867 1.00 94.38 75 ARG A C 1
ATOM 619 O O . ARG A 1 75 ? 2.867 10.885 16.681 1.00 94.38 75 ARG A O 1
ATOM 626 N N . TYR A 1 76 ? 3.676 11.093 14.592 1.00 97.31 76 TYR A N 1
ATOM 627 C CA . TYR A 1 76 ? 3.103 9.864 14.049 1.00 97.31 76 TYR A CA 1
ATOM 628 C C . TYR A 1 76 ? 4.032 8.656 14.224 1.00 97.31 76 TYR A C 1
ATOM 630 O O . TYR A 1 76 ? 3.565 7.535 14.050 1.00 97.31 76 TYR A O 1
ATOM 638 N N . ASP A 1 77 ? 5.286 8.843 14.638 1.00 95.81 77 ASP A N 1
ATOM 639 C CA . ASP A 1 77 ? 6.260 7.750 14.767 1.00 95.81 77 ASP A CA 1
ATOM 640 C C . ASP A 1 77 ? 5.854 6.760 15.870 1.00 95.81 77 ASP A C 1
ATOM 642 O O . ASP A 1 77 ? 6.049 5.553 15.750 1.00 95.81 77 ASP A O 1
ATOM 646 N N . HIS A 1 78 ? 5.139 7.236 16.895 1.00 94.00 78 HIS A N 1
ATOM 647 C CA . HIS A 1 78 ? 4.518 6.389 17.922 1.00 94.00 78 HIS A CA 1
ATOM 648 C C . HIS A 1 78 ? 3.376 5.495 17.401 1.00 94.00 78 HIS A C 1
ATOM 650 O O . HIS A 1 78 ? 2.860 4.665 18.148 1.00 94.00 78 HIS A O 1
ATOM 656 N N . LEU A 1 79 ? 2.946 5.676 16.149 1.00 95.88 79 LEU A N 1
ATOM 657 C CA . LEU A 1 79 ? 1.952 4.841 15.470 1.00 95.88 79 LEU A CA 1
ATOM 658 C C . LEU A 1 79 ? 2.593 3.854 14.481 1.00 95.88 79 LEU A C 1
ATOM 660 O O . LEU A 1 79 ? 1.878 3.239 13.686 1.00 95.88 79 LEU A O 1
ATOM 664 N N . TYR A 1 80 ? 3.920 3.700 14.508 1.00 94.38 80 TYR A N 1
ATOM 665 C CA . TYR A 1 80 ? 4.629 2.763 13.644 1.00 94.38 80 TYR A CA 1
ATOM 666 C C . TYR A 1 80 ? 4.085 1.331 13.782 1.00 94.38 80 TYR A C 1
ATOM 668 O O . TYR A 1 80 ? 3.876 0.829 14.886 1.00 94.38 80 TYR A O 1
ATOM 676 N N . GLY A 1 81 ? 3.832 0.675 12.646 1.00 94.94 81 GLY A N 1
ATOM 677 C CA . GLY A 1 81 ? 3.319 -0.699 12.598 1.00 94.94 81 GLY A CA 1
ATOM 678 C C . GLY A 1 81 ? 1.849 -0.872 13.010 1.00 94.94 81 GLY A C 1
ATOM 679 O O . GLY A 1 81 ? 1.390 -2.004 13.155 1.00 94.94 81 GLY A O 1
ATOM 680 N N . VAL A 1 82 ? 1.087 0.213 13.198 1.00 96.31 82 VAL A N 1
ATOM 681 C CA . VAL A 1 82 ? -0.334 0.147 13.576 1.00 96.31 82 VAL A CA 1
ATOM 682 C C . VAL A 1 82 ? -1.230 0.332 12.347 1.00 96.31 82 VAL A C 1
ATOM 684 O O . VAL A 1 82 ? -1.302 1.417 11.781 1.00 96.31 82 VAL A O 1
ATOM 687 N N . ASN A 1 83 ? -1.981 -0.711 11.971 1.00 96.50 83 ASN A N 1
ATOM 688 C CA . ASN A 1 83 ? -2.852 -0.698 10.781 1.00 96.50 83 ASN A CA 1
ATOM 689 C C . ASN A 1 83 ? -4.066 0.244 10.903 1.00 96.50 83 ASN A C 1
ATOM 691 O O . ASN A 1 83 ? -4.471 0.886 9.935 1.00 96.50 83 ASN A O 1
ATOM 695 N N . HIS A 1 84 ? -4.673 0.322 12.091 1.00 95.31 84 HIS A N 1
ATOM 696 C CA . HIS A 1 84 ? -5.878 1.121 12.348 1.00 95.31 84 HIS A CA 1
ATOM 697 C C . HIS A 1 84 ? -5.685 2.029 13.570 1.00 95.31 84 HIS A C 1
ATOM 699 O O . HIS A 1 84 ? -6.295 1.795 14.616 1.00 95.31 84 HIS A O 1
ATOM 705 N N . PRO A 1 85 ? -4.820 3.054 13.479 1.00 96.12 85 PRO A N 1
ATOM 706 C CA . PRO A 1 85 ? -4.529 3.913 14.614 1.00 96.12 85 PRO A CA 1
ATOM 707 C C . PRO A 1 85 ? -5.746 4.763 14.985 1.00 96.12 85 PRO A C 1
ATOM 709 O O . PRO A 1 85 ? -6.451 5.309 14.126 1.00 96.12 85 PRO A O 1
ATOM 712 N N . ASP A 1 86 ? -5.965 4.941 16.287 1.00 93.31 86 ASP A N 1
ATOM 713 C CA . ASP A 1 86 ? -6.931 5.915 16.782 1.00 93.31 86 ASP A CA 1
ATOM 714 C C . ASP A 1 86 ? -6.344 7.335 16.718 1.00 93.31 86 ASP A C 1
ATOM 716 O O . ASP A 1 86 ? -5.884 7.913 17.705 1.00 93.31 86 ASP A O 1
ATOM 720 N N . ILE A 1 87 ? -6.359 7.913 15.515 1.00 95.31 87 ILE A N 1
ATOM 721 C CA . ILE A 1 87 ? -5.858 9.272 15.257 1.00 95.31 87 ILE A CA 1
ATOM 722 C C . ILE A 1 87 ? -6.661 10.318 16.047 1.00 95.31 87 ILE A C 1
ATOM 724 O O . ILE A 1 87 ? -6.124 11.364 16.410 1.00 95.31 87 ILE A O 1
ATOM 728 N N . ALA A 1 88 ? -7.930 10.040 16.370 1.00 94.31 88 ALA A N 1
ATOM 729 C CA . ALA A 1 88 ? -8.750 10.933 17.185 1.00 94.31 88 ALA A CA 1
ATOM 730 C C . ALA A 1 88 ? -8.177 11.108 18.602 1.00 94.31 88 ALA A C 1
ATOM 732 O O . ALA A 1 88 ? -8.327 12.184 19.184 1.00 94.31 88 ALA A O 1
ATOM 733 N N . LYS A 1 89 ? -7.460 10.103 19.122 1.00 93.44 89 LYS A N 1
ATOM 734 C CA . LYS A 1 89 ? -6.779 10.165 20.418 1.00 93.44 89 LYS A CA 1
ATOM 735 C C . LYS A 1 89 ? -5.503 11.003 20.392 1.00 93.44 89 LYS A C 1
ATOM 737 O O . LYS A 1 89 ? -5.231 11.687 21.363 1.00 93.44 89 LYS A O 1
ATOM 742 N N . ILE A 1 90 ? -4.704 10.998 19.332 1.00 93.19 90 ILE A N 1
ATOM 743 C CA . ILE A 1 90 ? -3.500 11.858 19.279 1.00 93.19 90 ILE A CA 1
ATOM 744 C C . ILE A 1 90 ? -3.775 13.240 18.669 1.00 93.19 90 ILE A C 1
ATOM 746 O O . ILE A 1 90 ? -2.950 14.147 18.760 1.00 93.19 90 ILE A O 1
ATOM 750 N N . GLY A 1 91 ? -4.935 13.412 18.034 1.00 93.56 91 GLY A N 1
ATOM 751 C CA . GLY A 1 91 ? -5.325 14.643 17.366 1.00 93.56 91 GLY A CA 1
ATOM 752 C C . GLY A 1 91 ? -5.564 15.809 18.327 1.00 93.56 91 GLY A C 1
ATOM 753 O O . GLY A 1 91 ? -6.008 15.644 19.460 1.00 93.56 91 GLY A O 1
ATOM 754 N N . ILE A 1 92 ? -5.337 17.024 17.829 1.00 95.81 92 ILE A N 1
ATOM 755 C CA . ILE A 1 92 ? -5.500 18.263 18.607 1.00 95.81 92 ILE A CA 1
ATOM 756 C C . ILE A 1 92 ? -6.969 18.617 18.878 1.00 95.81 92 ILE A C 1
ATOM 758 O O . ILE A 1 92 ? -7.276 19.274 19.866 1.00 95.81 92 ILE A O 1
ATOM 762 N N . ARG A 1 93 ? -7.896 18.163 18.022 1.00 95.56 93 ARG A N 1
ATOM 763 C CA . ARG A 1 93 ? -9.304 18.594 18.047 1.00 95.56 93 ARG A CA 1
ATOM 764 C C . ARG A 1 93 ? -10.013 18.258 19.360 1.00 95.56 93 ARG A C 1
ATOM 766 O O . ARG A 1 93 ? -10.852 19.036 19.792 1.00 95.56 93 ARG A O 1
ATOM 773 N N . ARG A 1 94 ? -9.674 17.129 19.994 1.00 92.62 94 ARG A N 1
ATOM 774 C CA . ARG A 1 94 ? -10.264 16.733 21.286 1.00 92.62 94 ARG A CA 1
ATOM 775 C C . ARG A 1 94 ? -9.905 17.681 22.429 1.00 92.62 94 ARG A C 1
ATOM 777 O O . ARG A 1 94 ? -10.648 17.760 23.392 1.00 92.62 94 ARG A O 1
ATOM 784 N N . HIS A 1 95 ? -8.758 18.349 22.315 1.00 93.50 95 HIS A N 1
ATOM 785 C CA . HIS A 1 95 ? -8.251 19.285 23.316 1.00 93.50 95 HIS A CA 1
ATOM 786 C C . HIS A 1 95 ? -8.660 20.723 23.000 1.00 93.50 95 HIS A C 1
ATOM 788 O O . HIS A 1 95 ? -8.780 21.538 23.903 1.00 93.50 95 HIS A O 1
ATOM 794 N N . LEU A 1 96 ? -8.843 21.033 21.713 1.00 96.62 96 LEU A N 1
ATOM 795 C CA . LEU A 1 96 ? -9.157 22.379 21.241 1.00 96.62 96 LEU A CA 1
ATOM 796 C C . LEU A 1 96 ? -10.649 22.711 21.343 1.00 96.62 96 LEU A C 1
ATOM 798 O O . LEU A 1 96 ? -11.013 23.842 21.651 1.00 96.62 96 LEU A O 1
ATOM 802 N N . ASN A 1 97 ? -11.519 21.745 21.050 1.00 94.94 97 ASN A N 1
ATOM 803 C CA . ASN A 1 97 ? -12.955 21.982 21.056 1.00 94.94 97 ASN A CA 1
ATOM 804 C C . ASN A 1 97 ? -13.518 21.851 22.475 1.00 94.94 97 ASN A C 1
ATOM 806 O O . ASN A 1 97 ? -13.267 20.846 23.135 1.00 94.94 97 ASN A O 1
ATOM 810 N N . ALA A 1 98 ? -14.358 22.804 22.891 1.00 92.81 98 ALA A N 1
ATOM 811 C CA . ALA A 1 98 ? -15.113 22.702 24.144 1.00 92.81 98 ALA A CA 1
ATOM 812 C C . ALA A 1 98 ? -16.077 21.502 24.129 1.00 92.81 98 AL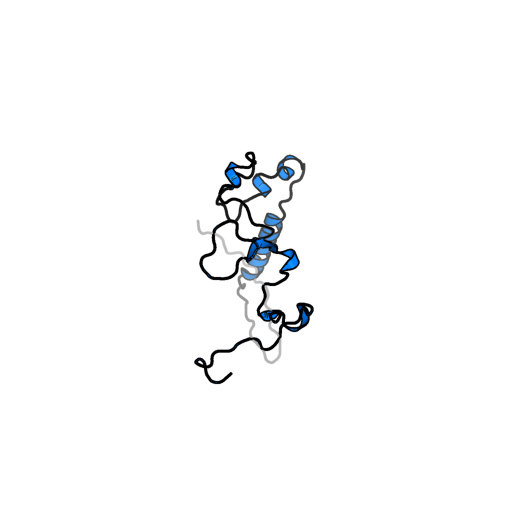A A C 1
ATOM 814 O O . ALA A 1 98 ? -16.175 20.761 25.103 1.00 92.81 98 ALA A O 1
ATOM 815 N N . GLU A 1 99 ? -16.730 21.271 22.988 1.00 91.31 99 GLU A N 1
ATOM 816 C CA . GLU A 1 99 ? -17.509 20.065 22.730 1.00 91.31 99 GLU A CA 1
ATOM 817 C C . GLU A 1 99 ? -16.838 19.226 21.644 1.00 91.31 99 GLU A C 1
ATOM 819 O O . GLU A 1 99 ? -16.693 19.631 20.484 1.00 91.31 99 GLU A O 1
ATOM 824 N N . TYR A 1 100 ? -16.427 18.020 22.020 1.00 92.56 100 TYR A N 1
ATOM 825 C CA . TYR A 1 100 ? -15.813 17.069 21.111 1.00 92.56 100 TYR A CA 1
ATOM 826 C C . TYR A 1 100 ? -16.755 15.894 20.850 1.00 92.56 100 TYR A C 1
ATOM 828 O O . TYR A 1 100 ? -16.877 14.980 21.661 1.00 92.56 100 TYR A O 1
ATOM 836 N N . VAL A 1 101 ? -17.387 15.890 19.674 1.00 92.75 101 VAL A N 1
ATOM 837 C CA . VAL A 1 101 ? -18.142 14.732 19.181 1.00 92.75 101 VAL A CA 1
ATOM 838 C C . VAL A 1 101 ? -17.257 13.904 18.255 1.00 92.75 101 VAL A C 1
ATOM 840 O O . VAL A 1 101 ? -16.880 14.328 17.156 1.00 92.75 101 VAL A O 1
ATOM 843 N N . ASN A 1 102 ? -16.931 12.688 18.689 1.00 93.69 102 ASN A N 1
ATOM 844 C CA . ASN A 1 102 ? -16.218 11.727 17.864 1.00 93.69 102 ASN A CA 1
ATOM 845 C C . ASN A 1 102 ? -17.175 11.070 16.859 1.00 93.69 102 ASN A C 1
ATOM 847 O O . ASN A 1 102 ? -18.046 10.285 17.226 1.00 93.69 102 ASN A O 1
ATOM 851 N N . ARG A 1 103 ? -16.993 11.369 15.568 1.00 94.38 103 ARG A N 1
ATOM 852 C CA . ARG A 1 103 ? -17.871 10.878 14.490 1.00 94.38 103 ARG A CA 1
ATOM 853 C C . ARG A 1 103 ? -17.920 9.350 14.397 1.00 94.38 103 ARG A C 1
ATOM 855 O O . ARG A 1 103 ? -18.960 8.816 14.033 1.00 94.38 103 ARG A O 1
ATOM 862 N N . LYS A 1 104 ? -16.828 8.654 14.739 1.00 96.12 104 LYS A N 1
ATOM 863 C CA . LYS A 1 104 ? -16.803 7.181 14.744 1.00 96.12 104 LYS A CA 1
ATOM 864 C C . LYS A 1 104 ? -17.728 6.608 15.819 1.00 96.12 104 LYS A C 1
ATOM 866 O O . LYS A 1 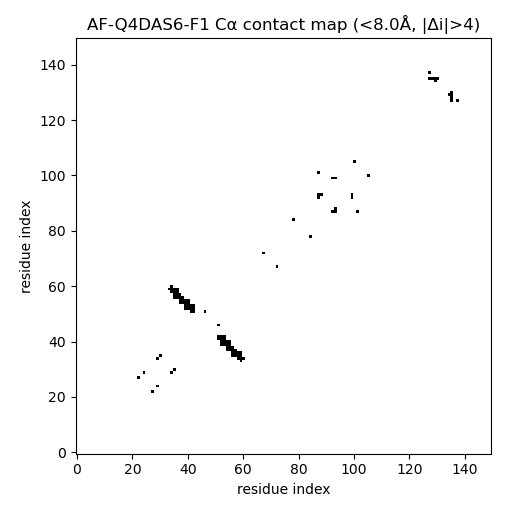104 ? -18.523 5.725 15.525 1.00 96.12 104 LYS A O 1
ATOM 871 N N . GLU A 1 105 ? -17.708 7.187 17.018 1.00 94.94 105 GLU A N 1
ATOM 872 C CA . GLU A 1 105 ? -18.568 6.750 18.125 1.00 94.94 105 GLU A CA 1
ATOM 873 C C . GLU A 1 105 ? -20.058 6.975 17.841 1.00 94.94 105 GLU A C 1
ATOM 875 O O . GLU A 1 105 ? -20.892 6.211 18.315 1.00 94.94 105 GLU A O 1
ATOM 880 N N . VAL A 1 106 ? -20.418 8.018 17.084 1.00 96.06 106 VAL A N 1
ATOM 881 C CA . VAL A 1 106 ? -21.818 8.247 16.677 1.00 96.06 106 VAL A CA 1
ATOM 882 C C . VAL A 1 106 ? -22.308 7.088 15.812 1.00 96.06 106 VAL A C 1
ATOM 884 O O . VAL A 1 106 ? -23.315 6.467 16.140 1.00 96.06 106 VAL A O 1
ATOM 887 N N . VAL A 1 107 ? -21.542 6.729 14.778 1.00 96.75 107 VAL A N 1
ATOM 888 C CA . VAL A 1 107 ? -21.877 5.608 13.886 1.00 96.75 107 VAL A CA 1
ATOM 889 C C . VAL A 1 107 ? -21.936 4.280 14.652 1.00 96.75 107 VAL A C 1
ATOM 891 O O . VAL A 1 107 ? -22.836 3.475 14.422 1.00 96.75 107 VAL A O 1
ATOM 894 N N . GLU A 1 108 ? -21.026 4.053 15.602 1.00 96.38 108 GLU A N 1
ATOM 895 C CA . GLU A 1 108 ? -21.042 2.858 16.458 1.00 96.38 108 GLU A CA 1
ATOM 896 C C . GLU A 1 108 ? -22.287 2.794 17.358 1.00 96.38 108 GLU A C 1
ATOM 898 O O . GLU A 1 108 ? -22.894 1.727 17.500 1.00 96.38 108 GLU A O 1
ATOM 903 N N . ARG A 1 109 ? -22.712 3.928 17.935 1.00 95.94 109 ARG A N 1
ATOM 904 C CA . ARG A 1 109 ? -23.946 4.011 18.733 1.00 95.94 109 ARG A CA 1
ATOM 905 C C . ARG A 1 109 ? -25.189 3.778 17.877 1.00 95.94 109 ARG A C 1
ATOM 907 O O . ARG A 1 109 ? -26.077 3.048 18.317 1.00 95.94 109 ARG A O 1
ATOM 914 N N . ASP A 1 110 ? -25.235 4.323 16.665 1.00 96.06 110 ASP A N 1
ATOM 915 C CA . ASP A 1 110 ? -26.349 4.121 15.732 1.00 96.06 110 ASP A CA 1
ATOM 916 C C . ASP A 1 110 ? -26.450 2.652 15.298 1.00 96.06 110 ASP A C 1
ATOM 918 O O . ASP A 1 110 ? -27.527 2.053 15.358 1.00 96.06 110 ASP A O 1
ATOM 922 N N . ALA A 1 111 ? -25.323 2.014 14.969 1.00 95.88 111 ALA A N 1
ATOM 923 C CA . ALA A 1 111 ? -25.278 0.584 14.667 1.00 95.88 111 ALA A CA 1
ATOM 924 C C . ALA A 1 111 ? -25.725 -0.273 15.868 1.00 95.88 111 ALA A C 1
ATOM 926 O O . ALA A 1 111 ? -26.488 -1.233 15.713 1.00 95.88 111 ALA A O 1
ATOM 927 N N . ALA A 1 112 ? -25.307 0.091 17.085 1.00 95.38 112 ALA A N 1
ATOM 928 C CA . ALA A 1 112 ? -25.746 -0.573 18.310 1.00 95.38 112 ALA A CA 1
ATOM 929 C C . ALA A 1 112 ? -27.252 -0.388 18.568 1.00 95.38 112 ALA A C 1
ATOM 931 O O . ALA A 1 112 ? 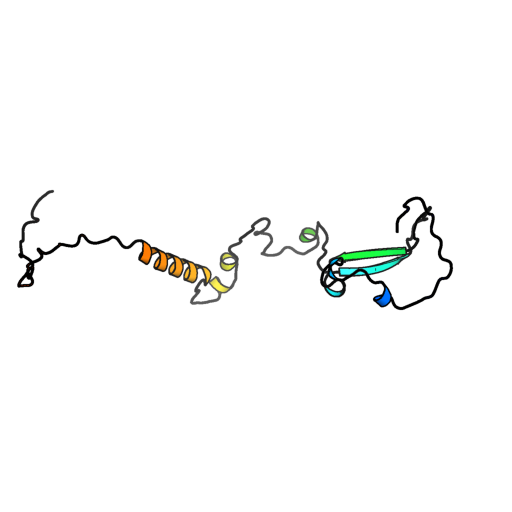-27.918 -1.317 19.035 1.00 95.38 112 ALA A O 1
ATOM 932 N N . LEU A 1 113 ? -27.812 0.778 18.239 1.00 95.12 113 LEU A N 1
ATOM 933 C CA . LEU A 1 113 ? -29.246 1.039 18.324 1.00 95.12 113 LEU A CA 1
ATOM 934 C C . LEU A 1 113 ? -30.026 0.197 17.308 1.00 95.12 113 LEU A C 1
ATOM 936 O O . LEU A 1 113 ? -31.004 -0.449 17.679 1.00 95.12 113 LEU A O 1
ATOM 940 N N . MET A 1 114 ? -29.564 0.111 16.060 1.00 94.19 114 MET A N 1
ATOM 941 C CA . MET A 1 114 ? -30.178 -0.766 15.057 1.00 94.19 114 MET A CA 1
ATOM 942 C C . MET A 1 114 ? -30.139 -2.238 15.482 1.00 94.19 114 MET A C 1
ATOM 944 O O . MET A 1 114 ? -31.118 -2.963 15.301 1.00 94.19 114 MET A O 1
ATOM 948 N N . LYS A 1 115 ? -29.055 -2.676 16.135 1.00 94.62 115 LYS A N 1
ATOM 949 C CA . LYS A 1 115 ? -28.946 -4.029 16.698 1.00 94.62 115 LYS A CA 1
ATOM 950 C C . LYS A 1 115 ? -30.008 -4.311 17.771 1.00 94.62 115 LYS A C 1
ATOM 952 O O . LYS A 1 115 ? -30.484 -5.442 17.862 1.00 94.62 115 LYS A O 1
ATOM 957 N N . LYS A 1 116 ? -30.447 -3.302 18.539 1.00 94.38 116 LYS A N 1
ATOM 958 C CA . LYS A 1 116 ? -31.542 -3.460 19.518 1.00 94.38 116 LYS A CA 1
ATOM 959 C C . LYS A 1 116 ? -32.878 -3.807 18.858 1.00 94.38 116 LYS A C 1
ATOM 961 O O . LYS A 1 116 ? -33.637 -4.573 19.446 1.00 94.38 116 LYS A O 1
ATOM 966 N N . ASN A 1 117 ? -33.144 -3.341 17.636 1.00 89.94 117 ASN A N 1
ATOM 967 C CA . ASN A 1 117 ? -34.384 -3.678 16.920 1.00 89.94 117 ASN A CA 1
ATOM 968 C C . ASN A 1 117 ? -34.489 -5.187 16.629 1.00 89.94 117 ASN A C 1
ATOM 970 O O . ASN A 1 117 ? -35.575 -5.765 16.704 1.00 89.94 117 ASN A O 1
ATOM 974 N N . LEU A 1 118 ? -33.353 -5.842 16.370 1.00 89.19 118 LEU A N 1
ATOM 975 C CA . LEU A 1 118 ? -33.271 -7.291 16.152 1.00 89.19 118 LEU A CA 1
ATOM 976 C C . LEU A 1 118 ? -33.352 -8.101 17.456 1.00 89.19 118 LEU A C 1
ATOM 978 O O . LEU A 1 118 ? -33.731 -9.266 17.434 1.00 89.19 118 LEU A O 1
ATOM 982 N N . SER A 1 119 ? -33.040 -7.483 18.598 1.00 88.56 119 SER A N 1
ATOM 983 C CA . SER A 1 119 ? -33.113 -8.102 19.929 1.00 88.56 119 SER A CA 1
ATOM 984 C C . SER A 1 119 ? -34.539 -8.162 20.498 1.00 88.56 119 SER A C 1
ATOM 986 O O . SER A 1 119 ? -34.723 -8.511 21.667 1.00 88.56 119 SER A O 1
ATOM 988 N N . THR A 1 120 ? -35.558 -7.789 19.719 1.00 86.19 120 THR A N 1
ATOM 989 C CA . THR A 1 120 ? -36.945 -7.769 20.191 1.00 86.19 120 THR A CA 1
ATOM 990 C C . THR A 1 120 ? -37.453 -9.184 20.481 1.00 86.19 120 THR A C 1
ATOM 992 O O . THR A 1 120 ? -37.691 -10.002 19.594 1.00 86.19 120 THR A O 1
ATOM 995 N N . GLY A 1 121 ? -37.653 -9.477 21.767 1.00 88.44 121 GLY A N 1
ATOM 996 C CA . GLY A 1 121 ? -38.343 -10.683 22.211 1.00 88.44 121 GLY A CA 1
ATOM 997 C C . GLY A 1 121 ? -39.827 -10.640 21.839 1.00 88.44 121 GLY A C 1
ATOM 998 O O . GLY A 1 121 ? -40.475 -9.590 21.885 1.00 88.44 121 GLY A O 1
ATOM 999 N N . ARG A 1 122 ? -40.410 -11.789 21.486 1.00 88.75 122 ARG A N 1
ATOM 1000 C CA . ARG A 1 122 ? -41.858 -11.884 21.258 1.00 88.75 122 ARG A CA 1
ATOM 1001 C C . ARG A 1 122 ? -42.574 -12.020 22.598 1.00 88.75 122 ARG A C 1
ATOM 1003 O O . ARG A 1 122 ? -42.396 -13.017 23.290 1.00 88.75 122 ARG A O 1
ATOM 1010 N N . ARG A 1 123 ? -43.446 -11.065 22.938 1.00 90.38 123 ARG A N 1
ATOM 1011 C CA . ARG A 1 123 ? -44.390 -11.261 24.050 1.00 90.38 123 ARG A CA 1
ATOM 1012 C C . ARG A 1 123 ? -45.313 -12.444 23.745 1.00 90.38 123 ARG A C 1
ATOM 1014 O O . ARG A 1 123 ? -45.791 -12.569 22.611 1.00 90.38 123 ARG A O 1
ATOM 1021 N N . LEU A 1 124 ? -45.593 -13.278 24.747 1.00 90.81 124 LEU A N 1
ATOM 1022 C CA . LEU A 1 124 ? -46.566 -14.361 24.617 1.00 90.81 124 LEU A CA 1
ATOM 1023 C C . LEU A 1 124 ? -47.934 -13.763 24.251 1.00 90.81 124 LEU A C 1
ATOM 1025 O O . LEU A 1 124 ? -48.462 -12.906 24.962 1.00 90.81 124 LEU A O 1
ATOM 1029 N N . ARG A 1 125 ? -48.498 -14.174 23.111 1.00 89.81 125 ARG A N 1
ATOM 1030 C CA . ARG A 1 125 ? -49.824 -13.726 22.665 1.00 89.81 125 ARG A CA 1
ATOM 1031 C C . ARG A 1 125 ? -50.878 -14.687 23.203 1.00 89.81 125 ARG A C 1
ATOM 1033 O O . ARG A 1 125 ? -50.741 -15.896 23.044 1.00 89.81 125 ARG A O 1
ATOM 1040 N N . ARG A 1 126 ? -51.943 -14.153 23.800 1.00 84.25 126 ARG A N 1
ATOM 1041 C CA . ARG A 1 126 ? -53.117 -14.943 24.188 1.00 84.25 126 ARG A CA 1
ATOM 1042 C C . ARG A 1 126 ? -53.986 -15.142 22.949 1.00 84.25 126 ARG A C 1
ATOM 1044 O O . ARG A 1 126 ? -54.477 -14.164 22.388 1.00 84.25 126 ARG A O 1
ATOM 1051 N N . LYS A 1 127 ? -54.112 -16.386 22.483 1.00 87.62 127 LYS A N 1
ATOM 1052 C CA . LYS A 1 127 ? -55.086 -16.730 21.441 1.00 87.62 127 LYS A CA 1
ATOM 1053 C C . LYS A 1 127 ? -56.486 -16.654 22.045 1.00 87.62 127 LYS A C 1
ATOM 1055 O O . LYS A 1 127 ? -56.673 -16.987 23.210 1.00 87.62 127 LYS A O 1
ATOM 1060 N N . VAL A 1 128 ? -57.435 -16.197 21.244 1.00 87.00 128 VAL A N 1
ATOM 1061 C CA . VAL A 1 128 ? -58.851 -16.144 21.600 1.00 87.00 128 VAL A CA 1
ATOM 1062 C C . VAL A 1 128 ? -59.570 -17.209 20.776 1.00 87.00 128 VAL A C 1
ATOM 1064 O O . VAL A 1 128 ? -59.246 -17.389 19.601 1.00 87.00 128 VAL A O 1
ATOM 1067 N N . GLU A 1 129 ? -60.507 -17.920 21.398 1.00 86.75 129 GLU A N 1
ATOM 1068 C CA . GLU A 1 129 ? -61.341 -18.946 20.762 1.00 86.75 129 GLU A CA 1
ATOM 1069 C C . GLU A 1 129 ? -62.092 -18.366 19.547 1.00 86.75 129 GLU A C 1
ATOM 1071 O O . GLU A 1 129 ? -62.709 -17.298 19.647 1.00 86.75 129 GLU A O 1
ATOM 1076 N N . SER A 1 130 ? -62.059 -19.059 18.405 1.00 87.88 130 SER A N 1
ATOM 1077 C CA . SER A 1 130 ? -62.815 -18.682 17.207 1.00 87.88 130 SER A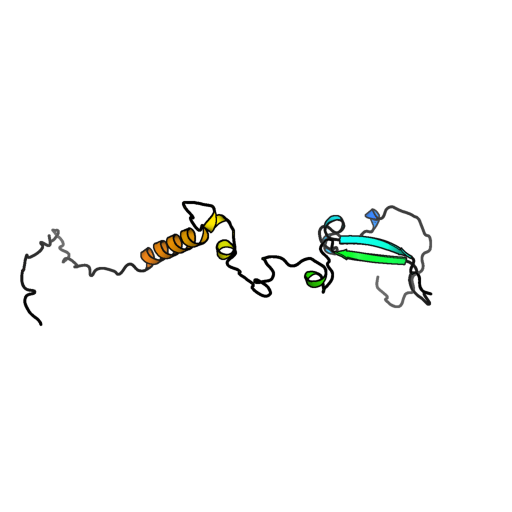 CA 1
ATOM 1078 C C . SER A 1 130 ? -64.266 -19.152 17.310 1.00 87.88 130 SER A C 1
ATOM 1080 O O . SER A 1 130 ? -64.514 -20.346 17.444 1.00 87.88 130 SER A O 1
ATOM 1082 N N . SER A 1 131 ? -65.226 -18.239 17.175 1.00 83.06 131 SER A N 1
ATOM 1083 C CA . SER A 1 131 ? -66.654 -18.563 17.100 1.00 83.06 131 SER A CA 1
ATOM 1084 C C . SER A 1 131 ? -67.189 -18.317 15.688 1.00 83.06 131 SER A C 1
ATOM 1086 O O . SER A 1 131 ? -66.766 -17.381 15.011 1.00 83.06 131 SER A O 1
ATOM 1088 N N . ARG A 1 132 ? -68.138 -19.150 15.236 1.00 89.19 132 ARG A N 1
ATOM 1089 C CA . ARG A 1 132 ? -68.790 -18.992 13.920 1.00 89.19 132 ARG A CA 1
ATOM 1090 C C . ARG A 1 132 ? -69.680 -17.745 13.851 1.00 89.19 132 ARG A C 1
ATOM 1092 O O . ARG A 1 132 ? -70.000 -17.310 12.752 1.00 89.19 132 ARG A O 1
ATOM 1099 N N . THR A 1 133 ? -70.097 -17.193 14.993 1.00 88.69 133 THR A N 1
ATOM 1100 C CA . THR A 1 133 ? -71.179 -16.191 15.062 1.00 88.69 133 THR A CA 1
ATOM 1101 C C . THR A 1 133 ? -70.820 -14.906 15.806 1.00 88.69 133 THR A C 1
ATOM 1103 O O . THR A 1 133 ? -71.560 -13.933 15.706 1.00 88.69 133 THR A O 1
ATOM 1106 N N . HIS A 1 134 ? -69.713 -14.863 16.551 1.00 87.44 134 HIS A N 1
ATOM 1107 C CA . HIS A 1 134 ? -69.334 -13.691 17.346 1.00 87.44 134 HIS A CA 1
ATOM 1108 C C . HIS A 1 134 ? -67.817 -13.598 17.556 1.00 87.44 134 HIS A C 1
ATOM 1110 O O . HIS A 1 134 ? -67.064 -14.518 17.241 1.00 87.44 134 HIS A O 1
ATOM 1116 N N . ARG A 1 135 ? -67.355 -12.469 18.101 1.00 89.25 135 ARG A N 1
ATOM 1117 C CA . ARG A 1 135 ? -65.974 -12.285 18.566 1.00 89.25 135 ARG A CA 1
ATOM 1118 C 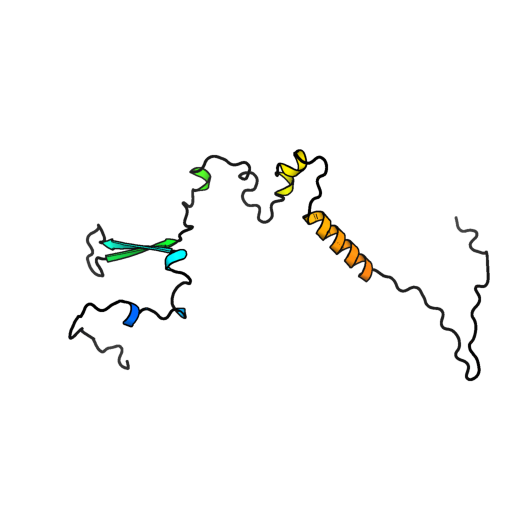C . ARG A 1 135 ? -65.951 -12.350 20.089 1.00 89.25 135 ARG A C 1
ATOM 1120 O O . ARG A 1 135 ? -66.713 -11.639 20.736 1.00 89.25 135 ARG A O 1
ATOM 1127 N N . ASN A 1 136 ? -65.065 -13.167 20.648 1.00 84.44 136 ASN A N 1
ATOM 1128 C CA . ASN A 1 136 ? -64.856 -13.242 22.091 1.00 84.44 136 ASN A CA 1
ATOM 1129 C C . ASN A 1 136 ? -63.997 -12.056 22.555 1.00 84.44 136 ASN A C 1
ATOM 1131 O O . ASN A 1 136 ? -62.896 -11.840 22.044 1.00 84.44 136 ASN A O 1
ATOM 1135 N N . ALA A 1 137 ? -64.500 -11.275 23.508 1.00 81.69 137 ALA A N 1
ATOM 1136 C CA . ALA A 1 137 ? -63.772 -10.157 24.098 1.00 81.69 137 ALA A CA 1
ATOM 1137 C C . ALA A 1 137 ? -63.049 -10.624 25.370 1.00 81.69 137 ALA A C 1
ATOM 1139 O O . ALA A 1 137 ? -63.686 -10.992 26.353 1.00 81.69 137 ALA A O 1
ATOM 1140 N N . GLY A 1 138 ? -61.713 -10.619 25.353 1.00 81.44 138 GLY A N 1
ATOM 1141 C CA . GLY A 1 138 ? -60.913 -10.871 26.551 1.00 81.44 138 GLY A CA 1
ATOM 1142 C C . GLY A 1 138 ? -60.805 -9.609 27.405 1.00 81.44 138 GLY A C 1
ATOM 1143 O O . GLY A 1 138 ? -60.309 -8.592 26.924 1.00 81.44 138 GLY A O 1
ATOM 1144 N N . SER A 1 139 ? -61.228 -9.670 28.666 1.00 82.69 139 SER A N 1
ATOM 1145 C CA . SER A 1 139 ? -60.961 -8.633 29.668 1.00 82.69 139 SER A CA 1
ATOM 1146 C C . SER A 1 139 ? -59.742 -9.009 30.519 1.00 82.69 139 SER A C 1
ATOM 1148 O O . SER A 1 139 ? -59.417 -10.185 30.700 1.00 82.69 139 SER A O 1
ATOM 1150 N N . MET A 1 140 ? -59.024 -8.007 31.032 1.00 81.31 140 MET A N 1
ATOM 1151 C CA . MET A 1 140 ? -58.017 -8.239 32.067 1.00 81.31 140 MET A CA 1
ATOM 1152 C C . MET A 1 140 ? -58.745 -8.568 33.372 1.00 81.31 140 MET A C 1
ATOM 1154 O O . MET A 1 140 ? -59.358 -7.687 33.968 1.00 81.31 140 MET A O 1
ATOM 1158 N N . SER A 1 141 ? -58.681 -9.817 33.831 1.00 74.75 141 SER A N 1
ATOM 1159 C CA . SER A 1 141 ? -59.088 -10.158 35.195 1.00 74.75 141 SER A CA 1
ATOM 1160 C C . SER A 1 141 ? -58.068 -9.552 36.165 1.00 74.75 141 SER A C 1
ATOM 1162 O O . SER A 1 141 ? -56.928 -10.014 36.237 1.00 74.75 141 SER A O 1
ATOM 1164 N N . GLY A 1 142 ? -58.440 -8.479 36.861 1.00 49.06 142 GLY A N 1
ATOM 1165 C CA . GLY A 1 142 ? -57.606 -7.862 37.890 1.00 49.06 142 GLY A CA 1
ATOM 1166 C C . GLY A 1 142 ? -57.441 -8.786 39.100 1.00 49.06 142 GLY A C 1
ATOM 1167 O O . GLY A 1 142 ? -58.304 -8.815 39.965 1.00 49.06 142 GLY A O 1
ATOM 1168 N N . ALA A 1 143 ? -56.334 -9.524 39.160 1.00 48.22 143 ALA A N 1
ATOM 1169 C CA . ALA A 1 143 ? -55.817 -10.183 40.362 1.00 48.22 143 ALA A CA 1
ATOM 1170 C C . ALA A 1 143 ? -54.299 -9.910 40.368 1.00 48.22 143 ALA A C 1
ATOM 1172 O O . ALA A 1 143 ? -53.605 -10.317 39.444 1.00 48.22 143 ALA A O 1
ATOM 1173 N N . ALA A 1 144 ? -53.701 -9.098 41.243 1.00 44.69 144 ALA A N 1
ATOM 1174 C CA . ALA A 1 144 ? -53.809 -9.079 42.701 1.00 44.69 144 ALA A CA 1
ATOM 1175 C C . ALA A 1 144 ? -53.603 -10.468 43.332 1.00 44.69 144 ALA A C 1
ATOM 1177 O O . ALA A 1 144 ? -54.421 -10.914 44.119 1.00 44.69 144 ALA A O 1
ATOM 1178 N N . SER A 1 145 ? -52.511 -11.155 42.976 1.00 46.97 145 SER A N 1
ATOM 1179 C CA . SER A 1 145 ? -51.913 -12.224 43.798 1.00 46.97 145 SER A CA 1
ATOM 1180 C C . SER A 1 145 ? -50.515 -12.595 43.281 1.00 46.97 145 SER A C 1
ATOM 1182 O O . SER A 1 145 ? -50.289 -13.678 42.750 1.00 46.97 145 SER A O 1
ATOM 1184 N N . ALA A 1 146 ? -49.564 -11.671 43.405 1.00 44.12 146 ALA A N 1
ATOM 1185 C CA . ALA A 1 146 ? -48.139 -12.003 43.433 1.00 44.12 146 ALA A CA 1
ATOM 1186 C C . ALA A 1 146 ? -47.536 -11.393 44.705 1.00 44.12 146 ALA A C 1
ATOM 1188 O O . ALA A 1 146 ? -46.646 -10.551 44.675 1.00 44.12 146 ALA A O 1
ATOM 1189 N N . SER A 1 147 ? -48.122 -11.771 45.839 1.00 47.69 147 SER A N 1
ATOM 1190 C CA . SER A 1 147 ? -47.505 -11.655 47.151 1.00 47.69 147 SER A CA 1
ATOM 1191 C C . SER A 1 147 ? -46.693 -12.921 47.420 1.00 47.69 147 SER A C 1
ATOM 1193 O O . SER A 1 147 ? -47.224 -14.020 47.286 1.00 47.69 147 SER A O 1
ATOM 1195 N N . ALA A 1 148 ? -45.466 -12.723 47.896 1.00 41.50 148 ALA A N 1
ATOM 1196 C CA . ALA A 1 148 ? -44.670 -13.662 48.685 1.00 41.50 148 ALA A CA 1
ATOM 1197 C C . ALA A 1 148 ? -44.003 -14.852 47.965 1.00 41.50 148 ALA A C 1
ATOM 1199 O O . ALA A 1 148 ? -44.484 -15.980 47.973 1.00 41.50 148 ALA A O 1
ATOM 1200 N N . SER A 1 149 ? -42.762 -14.620 47.549 1.00 45.19 149 SER A N 1
ATOM 1201 C CA . SER A 1 149 ? -41.644 -15.494 47.917 1.00 45.19 149 SER A CA 1
ATOM 1202 C C . SER A 1 149 ? -40.452 -14.598 48.265 1.00 45.19 149 SER A C 1
ATOM 1204 O O . SER A 1 149 ? -40.206 -13.626 47.552 1.00 45.19 149 SER A O 1
ATOM 1206 N N . ARG A 1 150 ? -39.822 -14.881 49.412 1.00 35.97 150 ARG A N 1
ATOM 1207 C CA . ARG A 1 150 ? -38.609 -14.227 49.932 1.00 35.97 150 ARG A CA 1
ATOM 1208 C C . ARG A 1 150 ? -37.479 -14.172 48.911 1.00 35.97 150 ARG A C 1
ATOM 1210 O O . ARG A 1 150 ? -37.404 -15.113 48.091 1.00 35.97 150 ARG A O 1
#

Organism: Trypanosoma cruzi (strain CL Brener) (NCBI:txid353153)

pLDDT: mean 90.2, std 12.57, range [35.97, 97.69]

Mean predicted aligned error: 11.28 Å

Sequence (150 aa):
FNHPDATQAPLATVEIPAFFNERPAW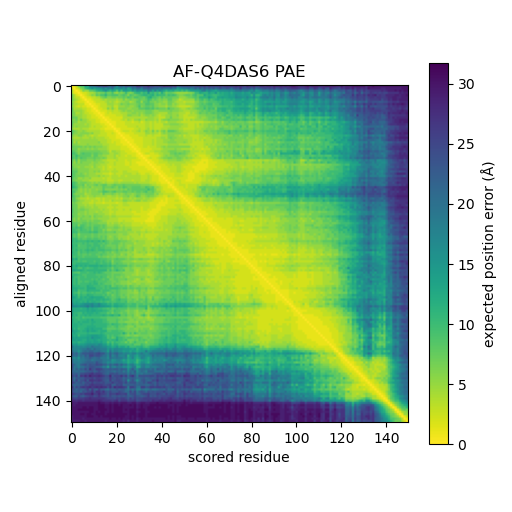KQPPLEETLYVTESKERYDDVRSGDIYEDRTRSLHDRSPTWMNEVPETRYDHLYGVNHPDIAKIGIRRHLNAEYVNRKEVVERDAALMKKNLSTGRRLRRKVESSRTHRNAGSMSGAASASASR

Foldseek 3Di:
DPDPPDDDDDPDDDDDDPVVPDDPPVVDDPPCVPQKDWDKDADPDDDPDDDRIDIDIDTPPDDDPCNCVVDDDDPCVVCPPPPDDPVVVVDCCVVPDPDDDDPVVVVVVVVVVVVVVVVDDDDDDDDDDDDPPDGDDDDPPDDDPPDDDD

Radius of gyration: 38.07 Å; Cα contacts (8 Å, |Δi|>4): 53; chains: 1; bounding box: 102×44×95 Å